Protein AF-A0A820I7G3-F1 (afdb_monomer)

Radius of gyration: 25.84 Å; Cα contacts (8 Å, |Δi|>4): 73; chains: 1; bounding box: 62×26×64 Å

Organism: NCBI:txid392033

Solvent-accessible surface area (backbone atoms only — not comparable to full-atom values): 4604 Å² total; per-residue (Å²): 143,58,66,67,62,54,50,58,51,52,53,53,50,52,52,31,51,51,53,19,53,56,8,47,72,57,76,33,28,36,54,43,78,91,72,50,37,70,45,48,36,94,54,31,35,71,78,61,21,71,40,69,57,75,84,69,75,52,62,68,57,54,53,51,52,54,52,51,52,54,52,51,54,52,52,53,57,65,72,76,108

Sequence (81 aa):
MVINDAIGYVENFTEAQRRCRECELMETGGCRTIVDECICYPNFTGDFCRTRVTTSTNWTVIVAVISAIAGLLLIISLSIC

Mean predicted aligned error: 13.63 Å

pLDDT: mean 77.9, std 8.39, range [55.53, 94.06]

Nearest PDB structures (foldseek):
  8hn0-assembly1_B  TM=8.367E-01  e=2.151E+00  Homo sapiens
  8hna-assembly1_B  TM=7.282E-01  e=1.750E+00  Homo sapiens
  8edk-assembly1_A  TM=5.475E-01  e=1.158E+00  Caenorhabditis elegans
  2p26-assembly1_A  TM=6.443E-01  e=4.281E+00  Homo sapiens

Foldseek 3Di:
DVVVVVVVVVVVLVVLVVQQVLLVVVVQWHADNVVSDTGGDPQFDDRSSPDGNPPCPPVVVVVVVVVVVVVVVVVVVVVVD

Structure (mmCIF, N/CA/C/O backbone):
data_AF-A0A820I7G3-F1
#
_entry.id   AF-A0A820I7G3-F1
#
loop_
_atom_site.group_PDB
_atom_site.id
_atom_site.type_symbol
_atom_site.label_atom_id
_atom_site.label_alt_id
_atom_site.label_comp_id
_atom_site.label_asym_id
_atom_site.label_entity_id
_atom_site.label_seq_id
_atom_site.pdbx_PDB_ins_code
_atom_site.Cartn_x
_atom_site.Cartn_y
_atom_site.Cartn_z
_atom_site.occupancy
_atom_site.B_iso_or_equiv
_atom_site.auth_seq_id
_atom_site.auth_comp_id
_atom_site.auth_asym_id
_atom_site.auth_atom_id
_atom_site.pdbx_PDB_model_num
ATOM 1 N N . MET A 1 1 ? -31.628 -15.164 21.343 1.00 58.28 1 MET A N 1
ATOM 2 C CA . MET A 1 1 ? -30.372 -15.312 20.580 1.00 58.28 1 MET A CA 1
ATOM 3 C C . MET A 1 1 ? -30.374 -14.279 19.456 1.00 58.28 1 MET A C 1
ATOM 5 O O . MET A 1 1 ? -30.705 -14.610 18.336 1.00 58.28 1 MET A O 1
ATOM 9 N N . VAL A 1 2 ? -30.161 -13.005 19.800 1.00 63.12 2 VAL 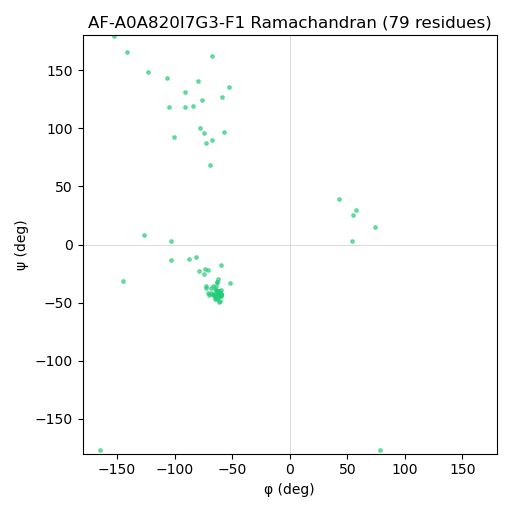A N 1
ATOM 10 C CA . VAL A 1 2 ? -30.153 -11.848 18.863 1.00 63.12 2 VAL A CA 1
ATOM 11 C C . VAL A 1 2 ? -29.102 -10.833 19.333 1.00 63.12 2 VAL A C 1
ATOM 13 O O . VAL A 1 2 ? -28.431 -10.191 18.540 1.00 63.12 2 VAL A O 1
ATOM 16 N N . ILE A 1 3 ? -28.893 -10.760 20.653 1.00 67.56 3 ILE A N 1
ATOM 17 C CA . ILE A 1 3 ? -27.868 -9.924 21.290 1.00 67.56 3 ILE A CA 1
ATOM 18 C C . ILE A 1 3 ? -26.445 -10.316 20.852 1.00 67.56 3 ILE A C 1
ATOM 20 O O . ILE A 1 3 ? -25.644 -9.429 20.585 1.00 67.56 3 ILE A O 1
ATOM 24 N N . ASN A 1 4 ? -26.137 -11.613 20.716 1.00 67.62 4 ASN A N 1
ATOM 25 C CA . ASN A 1 4 ? -24.792 -12.058 20.317 1.00 67.62 4 ASN A CA 1
ATOM 26 C C . ASN A 1 4 ? -24.416 -11.603 18.897 1.00 67.62 4 ASN A C 1
ATOM 28 O O . ASN A 1 4 ? -23.272 -11.220 18.673 1.00 67.62 4 ASN A O 1
ATOM 32 N N . ASP A 1 5 ? -25.378 -11.571 17.973 1.00 71.50 5 ASP A N 1
ATOM 33 C CA . ASP A 1 5 ? -25.130 -11.126 16.596 1.00 71.50 5 ASP A CA 1
ATOM 34 C C . ASP A 1 5 ? -24.923 -9.605 16.530 1.00 71.50 5 ASP A C 1
ATOM 36 O O . ASP A 1 5 ? -24.074 -9.1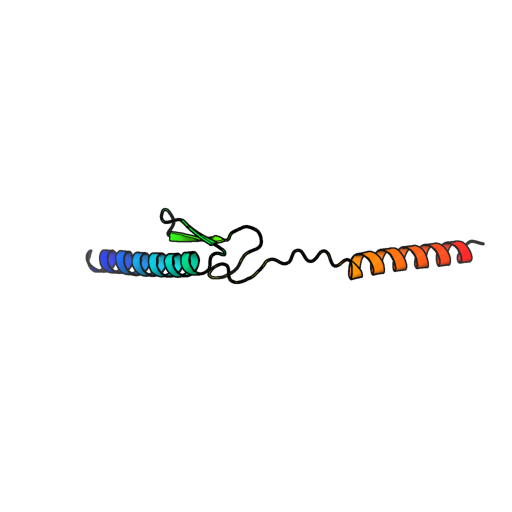17 15.786 1.00 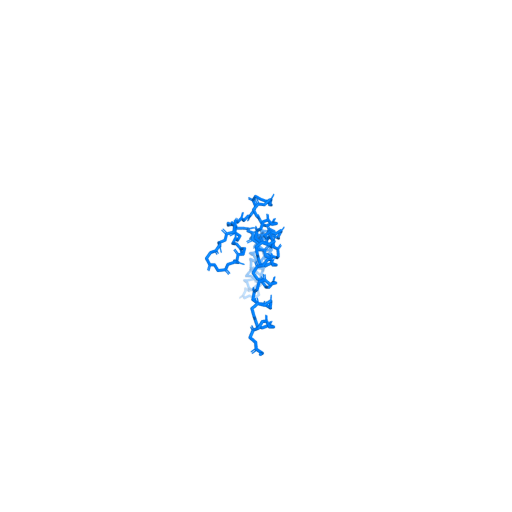71.50 5 ASP A O 1
ATOM 40 N N . ALA A 1 6 ? -25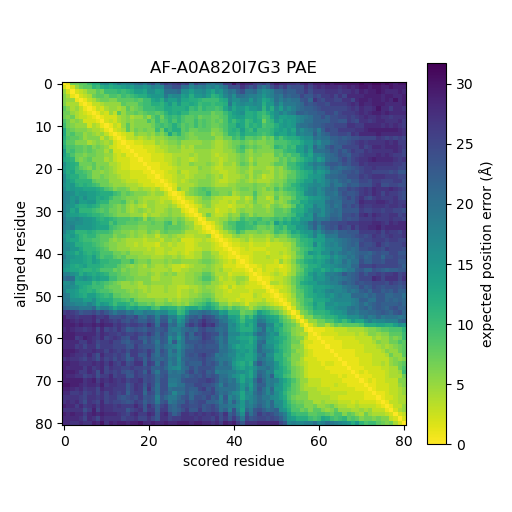.646 -8.844 17.359 1.00 68.56 6 ALA A N 1
ATOM 41 C CA . ALA A 1 6 ? -25.479 -7.396 17.453 1.00 68.56 6 ALA A CA 1
ATOM 42 C C . ALA A 1 6 ? -24.123 -6.996 18.064 1.00 68.56 6 ALA A C 1
ATOM 44 O O . ALA A 1 6 ? -23.512 -6.033 17.607 1.00 68.56 6 ALA A O 1
ATOM 45 N N . ILE A 1 7 ? -23.629 -7.743 19.059 1.00 76.12 7 ILE A N 1
ATOM 46 C CA . ILE A 1 7 ? -22.306 -7.503 19.660 1.00 76.12 7 ILE A CA 1
ATOM 47 C C . ILE A 1 7 ? -21.202 -7.747 18.624 1.00 76.12 7 ILE A C 1
ATOM 49 O O . ILE A 1 7 ? -20.357 -6.876 18.427 1.00 76.12 7 ILE A O 1
ATOM 53 N N . GLY A 1 8 ? -21.262 -8.864 17.889 1.00 69.69 8 GLY A N 1
ATOM 54 C CA . GLY A 1 8 ? -20.279 -9.165 16.842 1.00 69.69 8 GLY A CA 1
ATOM 55 C C . GLY A 1 8 ? -20.266 -8.141 15.698 1.00 69.69 8 GLY A C 1
ATOM 56 O O . GLY A 1 8 ? -19.219 -7.888 15.098 1.00 69.69 8 GLY A O 1
ATOM 57 N N . TYR A 1 9 ? -21.409 -7.510 15.411 1.00 68.31 9 TYR A N 1
ATOM 58 C CA . TYR A 1 9 ? -21.489 -6.424 14.433 1.00 68.31 9 TYR A CA 1
ATOM 59 C C . TYR A 1 9 ? -20.794 -5.146 14.928 1.00 68.31 9 TYR A C 1
ATOM 61 O O . TYR A 1 9 ? -20.047 -4.519 14.179 1.00 68.31 9 TYR A O 1
ATOM 69 N N . VAL A 1 10 ? -20.993 -4.773 16.198 1.00 74.44 10 VAL A N 1
ATOM 70 C CA . VAL A 1 10 ? -20.358 -3.588 16.802 1.00 74.44 10 VAL A CA 1
ATOM 71 C C . VAL A 1 10 ? -18.843 -3.765 16.911 1.00 74.44 10 VAL A C 1
ATOM 73 O O . VAL A 1 10 ? -18.103 -2.844 16.573 1.00 74.44 10 VAL A O 1
ATOM 76 N N . GLU A 1 11 ? -18.371 -4.941 17.325 1.00 73.69 11 GLU A N 1
ATOM 77 C CA . GLU A 1 11 ? -16.936 -5.223 17.451 1.00 73.69 11 GLU A CA 1
ATOM 78 C C . GLU A 1 11 ? -16.212 -5.093 16.101 1.00 73.69 11 GLU A C 1
ATOM 80 O O . GLU A 1 11 ? -15.242 -4.337 15.994 1.00 73.69 11 GLU A O 1
ATOM 85 N N . ASN A 1 12 ? -16.742 -5.714 15.042 1.00 68.44 12 ASN 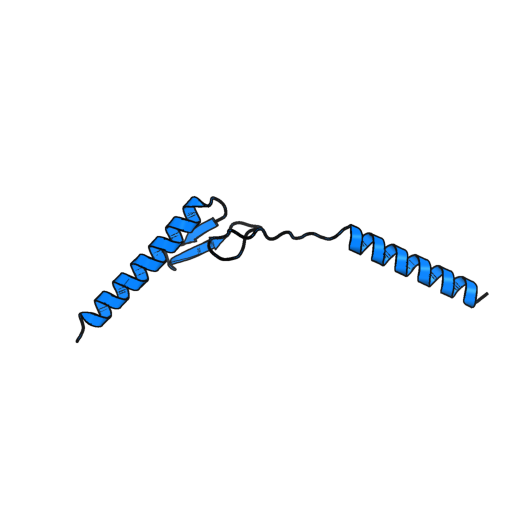A N 1
ATOM 86 C CA . ASN A 1 12 ? -16.180 -5.587 13.692 1.00 68.44 12 ASN A CA 1
ATOM 87 C C . ASN A 1 12 ? -16.163 -4.134 13.202 1.00 68.44 12 ASN A C 1
ATOM 89 O O . ASN A 1 12 ? -15.164 -3.679 12.645 1.00 68.44 12 ASN A O 1
ATOM 93 N N . PHE A 1 13 ? -17.242 -3.388 13.452 1.00 70.38 13 PHE A N 1
ATOM 94 C CA . PHE A 1 13 ? -17.331 -1.986 13.056 1.00 70.38 13 PHE A CA 1
ATOM 95 C C . PHE A 1 13 ? -16.279 -1.125 13.774 1.00 70.38 13 PHE A C 1
ATOM 97 O O . PHE A 1 13 ? -15.618 -0.289 13.158 1.00 70.38 13 PHE A O 1
ATOM 104 N N . THR A 1 14 ? -16.052 -1.361 15.072 1.00 76.69 14 THR A N 1
ATOM 105 C CA . THR A 1 14 ? -15.029 -0.627 15.835 1.00 76.69 14 THR A CA 1
ATOM 106 C C . THR A 1 14 ? -13.605 -0.927 15.375 1.00 76.69 14 THR A C 1
ATOM 108 O O . THR A 1 14 ? -12.765 -0.025 15.353 1.00 76.69 14 THR A O 1
ATOM 111 N N . GLU A 1 15 ? -13.316 -2.163 14.972 1.00 77.56 15 GLU A N 1
ATOM 112 C CA . GLU A 1 15 ? -11.986 -2.535 14.499 1.00 77.56 15 GLU A CA 1
ATOM 113 C C . GLU A 1 15 ? -11.690 -1.965 13.108 1.00 77.56 15 GLU A C 1
ATOM 115 O O . GLU A 1 15 ? -10.583 -1.480 12.854 1.00 77.56 15 GLU A O 1
ATOM 120 N N . ALA A 1 16 ? -12.699 -1.932 12.241 1.00 71.25 16 ALA A N 1
ATOM 121 C CA . ALA A 1 16 ? -12.595 -1.324 10.925 1.00 71.25 16 ALA A CA 1
ATOM 122 C C . ALA A 1 16 ? -12.410 0.208 11.026 1.00 71.25 16 ALA A C 1
ATOM 124 O O . ALA A 1 16 ? -11.477 0.763 10.440 1.00 71.25 16 ALA A O 1
ATOM 125 N N . GLN A 1 17 ? -13.166 0.879 11.908 1.00 75.94 17 GLN A N 1
ATOM 126 C CA . GLN A 1 17 ? -12.964 2.298 12.242 1.00 75.94 17 GLN A CA 1
ATOM 127 C C . GLN A 1 17 ? -11.570 2.586 12.823 1.00 75.94 17 GLN A C 1
ATOM 129 O O . GLN A 1 17 ? -10.955 3.606 12.498 1.00 75.94 17 GLN A O 1
ATOM 134 N N . ARG A 1 18 ? -11.046 1.695 13.677 1.00 78.75 18 ARG A N 1
ATOM 135 C CA . ARG A 1 18 ? -9.694 1.824 14.241 1.00 78.75 18 ARG A CA 1
ATOM 136 C C . ARG A 1 18 ? -8.634 1.766 13.146 1.00 78.75 18 ARG A C 1
ATOM 138 O O . ARG A 1 18 ? -7.762 2.632 13.110 1.00 78.75 18 ARG A O 1
ATOM 145 N N . ARG A 1 19 ? -8.740 0.796 12.230 1.00 76.44 19 ARG A N 1
ATOM 146 C CA . ARG A 1 19 ? -7.805 0.675 11.102 1.00 76.44 19 ARG A CA 1
ATOM 147 C C . ARG A 1 19 ? -7.852 1.892 10.183 1.00 76.44 19 ARG A C 1
ATOM 149 O O . ARG A 1 19 ? -6.815 2.389 9.759 1.00 76.44 19 ARG A O 1
ATOM 156 N N . CYS A 1 20 ? -9.049 2.404 9.932 1.00 76.69 20 CYS A N 1
ATOM 157 C CA . CYS A 1 20 ? -9.258 3.614 9.151 1.00 76.69 20 CYS A CA 1
ATOM 158 C C . CYS A 1 20 ? -8.566 4.847 9.755 1.00 76.69 20 CYS A C 1
ATOM 160 O O . CYS A 1 20 ? -7.908 5.600 9.038 1.00 76.69 20 CYS A O 1
ATOM 162 N N . ARG A 1 21 ? -8.649 5.023 11.079 1.00 79.06 21 ARG A N 1
ATOM 163 C CA . ARG A 1 21 ? -7.982 6.128 11.784 1.00 79.06 21 ARG A CA 1
ATOM 164 C C . ARG A 1 21 ? -6.456 6.032 11.698 1.00 79.06 21 ARG A C 1
ATOM 166 O O . ARG A 1 21 ? -5.785 7.046 11.546 1.00 79.06 21 ARG A O 1
ATOM 173 N N . GLU A 1 22 ? -5.905 4.821 11.770 1.00 80.06 22 GLU A N 1
ATOM 174 C CA . GLU A 1 22 ? -4.464 4.592 11.5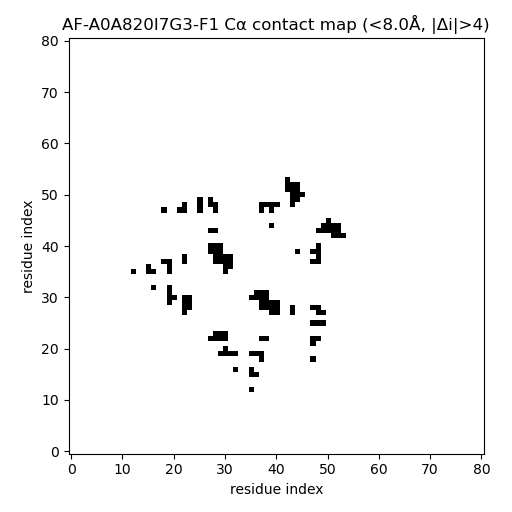92 1.00 80.06 22 GLU A CA 1
ATOM 175 C C . GLU A 1 22 ? -3.990 4.968 10.175 1.00 80.06 22 GLU A C 1
ATOM 177 O O . GLU A 1 22 ? -2.883 5.481 10.024 1.00 80.06 22 GLU A O 1
ATOM 182 N N . CYS A 1 23 ? -4.835 4.797 9.154 1.00 78.12 23 CYS A N 1
ATOM 183 C CA . CYS A 1 23 ? -4.535 5.228 7.787 1.00 78.12 23 CYS A CA 1
ATOM 184 C C . CYS A 1 23 ? -4.549 6.745 7.598 1.00 78.12 23 CYS A C 1
ATOM 186 O O . CYS A 1 23 ? -3.669 7.277 6.926 1.00 78.12 23 CYS A O 1
ATOM 188 N N . GLU A 1 24 ? -5.515 7.448 8.194 1.00 79.69 24 GLU A N 1
ATOM 189 C CA . GLU A 1 24 ? -5.584 8.916 8.116 1.00 79.69 24 GLU A CA 1
ATOM 190 C C . GLU A 1 24 ? -4.366 9.587 8.767 1.00 79.69 24 GLU A C 1
ATOM 192 O O . GLU A 1 24 ? -3.907 10.626 8.300 1.00 79.69 24 GLU A O 1
ATOM 197 N N . LEU A 1 25 ? -3.801 8.968 9.809 1.00 80.31 25 LEU A N 1
ATOM 198 C CA . LEU A 1 25 ? -2.604 9.465 10.493 1.00 80.31 25 LEU A CA 1
ATOM 199 C C . LEU A 1 25 ? -1.318 9.333 9.669 1.00 80.31 25 LEU A C 1
ATOM 201 O O . LEU A 1 25 ? -0.344 10.022 9.962 1.00 80.31 25 LEU A O 1
ATOM 205 N N . MET A 1 26 ? -1.279 8.437 8.680 1.00 76.62 26 MET A N 1
ATOM 206 C CA . MET A 1 26 ? -0.068 8.179 7.896 1.00 76.62 26 MET A CA 1
ATOM 207 C C . MET A 1 26 ? 0.157 9.208 6.781 1.00 76.62 26 MET A C 1
ATOM 209 O O . MET A 1 26 ? 1.223 9.189 6.178 1.00 76.62 26 MET A O 1
ATOM 213 N N . GLU A 1 27 ? -0.818 10.073 6.469 1.00 77.12 27 GLU A N 1
ATOM 214 C CA . GLU A 1 27 ? -0.800 11.027 5.336 1.00 77.12 27 GLU A CA 1
ATOM 215 C C . GLU A 1 27 ? -0.530 10.391 3.947 1.00 77.12 27 GLU A C 1
ATOM 217 O O . GLU A 1 27 ? -0.467 11.085 2.933 1.00 77.12 27 GLU A O 1
ATOM 222 N N . THR A 1 28 ? -0.404 9.063 3.866 1.00 78.56 28 THR A N 1
ATOM 223 C CA . THR A 1 28 ? -0.170 8.268 2.647 1.00 78.56 28 THR A CA 1
ATOM 224 C C . THR A 1 28 ? -1.429 7.554 2.153 1.00 78.56 28 THR A C 1
ATOM 226 O O . THR A 1 28 ? -1.394 6.820 1.162 1.00 78.56 28 THR A O 1
ATOM 229 N N . GLY A 1 29 ? -2.555 7.785 2.822 1.00 80.69 29 GLY A N 1
ATOM 230 C CA . GLY A 1 29 ? -3.872 7.283 2.468 1.00 80.69 29 GLY A CA 1
ATOM 231 C C . GLY A 1 29 ? -4.972 8.025 3.221 1.00 80.69 29 GLY A C 1
ATOM 232 O O . GLY A 1 29 ? -4.715 8.969 3.966 1.00 80.69 29 GLY A O 1
ATOM 233 N N . GLY A 1 30 ? -6.209 7.595 3.012 1.00 82.88 30 GLY A N 1
ATOM 234 C CA . GLY A 1 30 ? -7.390 8.093 3.706 1.00 82.88 30 GLY A CA 1
ATOM 235 C C . GLY A 1 30 ? -8.365 6.965 4.023 1.00 82.88 30 GLY A C 1
ATOM 236 O O . GLY A 1 30 ? -8.260 5.861 3.485 1.00 82.88 30 GLY A O 1
ATOM 237 N N . CYS A 1 31 ? -9.325 7.238 4.902 1.00 83.75 31 CYS A N 1
ATOM 238 C CA . CYS A 1 31 ? -10.394 6.296 5.204 1.00 83.75 31 CYS A CA 1
ATOM 239 C C . CYS A 1 31 ? -11.596 6.526 4.287 1.00 83.75 31 CYS A C 1
ATOM 241 O O . CYS A 1 31 ? -12.109 7.643 4.179 1.00 83.75 31 CYS A O 1
ATOM 243 N N . ARG A 1 32 ? -12.117 5.453 3.688 1.00 76.88 32 ARG A N 1
ATOM 244 C CA . ARG A 1 32 ? -13.448 5.471 3.082 1.00 76.88 32 ARG A CA 1
ATOM 245 C C . ARG A 1 32 ? -14.441 4.821 4.036 1.00 76.88 32 ARG A C 1
ATOM 247 O O . ARG A 1 32 ? -14.682 3.619 3.996 1.00 76.88 32 ARG A O 1
ATOM 254 N N . THR A 1 33 ? -15.065 5.662 4.851 1.00 66.62 33 THR A N 1
ATOM 255 C CA . THR A 1 33 ? -16.010 5.295 5.923 1.00 66.62 33 THR A CA 1
ATOM 256 C C . THR A 1 33 ? -17.254 4.528 5.466 1.00 66.62 33 THR A C 1
ATOM 258 O O . THR A 1 33 ? -17.922 3.916 6.285 1.00 66.62 33 THR A O 1
ATOM 261 N N . ILE A 1 34 ? -17.589 4.543 4.172 1.00 65.62 34 ILE A N 1
ATOM 262 C CA . ILE A 1 34 ? -18.749 3.812 3.621 1.00 65.62 34 ILE A CA 1
ATOM 263 C C . ILE A 1 34 ? -18.486 2.297 3.538 1.00 65.62 34 ILE A C 1
ATOM 265 O O . ILE A 1 34 ? -19.426 1.509 3.539 1.00 65.62 34 ILE A O 1
ATOM 269 N N . VAL A 1 35 ? -17.219 1.897 3.438 1.00 66.62 35 VAL A N 1
ATOM 270 C CA . VAL A 1 35 ? -16.785 0.498 3.267 1.00 66.62 35 VAL A CA 1
ATOM 271 C C . VAL A 1 35 ? -15.756 0.081 4.321 1.00 66.62 35 VAL A C 1
ATOM 273 O O . VAL A 1 35 ? -15.169 -0.989 4.210 1.00 66.62 35 VAL A O 1
ATOM 276 N N . ASP A 1 36 ? -15.528 0.946 5.316 1.00 73.00 36 ASP A N 1
ATOM 277 C CA . ASP A 1 36 ? -14.488 0.832 6.341 1.00 73.00 36 ASP A CA 1
ATOM 278 C C . ASP A 1 36 ? -13.123 0.378 5.785 1.00 73.00 36 ASP A C 1
ATOM 280 O O . ASP A 1 36 ? -12.398 -0.415 6.390 1.00 73.00 36 ASP A O 1
ATOM 284 N N . GLU A 1 37 ? -12.776 0.885 4.597 1.00 76.38 37 GLU A N 1
ATOM 285 C CA . GLU A 1 37 ? -11.560 0.511 3.879 1.00 76.38 37 GLU A CA 1
ATOM 286 C C . GLU A 1 37 ? -10.523 1.637 3.926 1.00 76.38 37 GLU A C 1
ATOM 288 O O . GLU A 1 37 ? -10.834 2.831 3.834 1.00 76.38 37 GLU A O 1
ATOM 293 N N . CYS A 1 38 ? -9.261 1.234 4.038 1.00 82.06 38 CYS A N 1
ATOM 294 C CA . CYS A 1 38 ? -8.123 2.124 3.905 1.00 82.06 38 CYS A CA 1
ATOM 295 C C . CYS A 1 38 ? -7.776 2.294 2.423 1.00 82.06 38 CYS A C 1
ATOM 297 O O . CYS A 1 38 ? -7.440 1.318 1.752 1.00 82.06 38 CYS A O 1
ATOM 299 N N . ILE A 1 39 ? -7.841 3.523 1.913 1.00 85.06 39 ILE A N 1
ATOM 300 C CA . ILE A 1 39 ? -7.498 3.839 0.525 1.00 85.06 39 ILE A CA 1
ATOM 301 C C . ILE A 1 39 ? -6.149 4.535 0.481 1.00 85.06 39 ILE A C 1
ATOM 303 O O . ILE A 1 39 ? -5.986 5.636 1.002 1.00 85.06 39 ILE A O 1
ATOM 307 N N . CYS A 1 40 ? -5.191 3.916 -0.198 1.00 86.06 40 CYS A N 1
ATOM 308 C CA . CYS A 1 40 ? -3.863 4.482 -0.368 1.00 86.06 40 CYS A CA 1
ATOM 309 C C . CYS A 1 40 ? -3.819 5.538 -1.464 1.00 86.06 40 CYS A C 1
ATOM 311 O O . CYS A 1 40 ? -4.416 5.388 -2.532 1.00 86.06 40 CYS A O 1
ATOM 313 N N . TYR A 1 41 ? -3.065 6.602 -1.204 1.00 85.44 41 TYR A N 1
ATOM 314 C CA . TYR A 1 41 ? -2.745 7.600 -2.210 1.00 85.44 41 TYR A CA 1
ATOM 315 C C . TYR A 1 41 ? -1.824 7.019 -3.292 1.00 85.44 41 TYR A C 1
ATOM 317 O O . TYR A 1 41 ? -1.188 5.977 -3.094 1.00 85.44 41 TYR A O 1
ATOM 325 N N . PRO A 1 42 ? -1.730 7.677 -4.463 1.00 80.50 42 PRO A N 1
ATOM 326 C CA . PRO A 1 42 ? -0.900 7.198 -5.558 1.00 80.50 42 PRO A CA 1
ATOM 327 C C . PRO A 1 42 ? 0.539 6.928 -5.104 1.00 80.50 42 PRO A C 1
ATOM 329 O O . PRO A 1 42 ? 1.158 7.760 -4.439 1.00 80.50 42 PRO A O 1
ATOM 332 N N . ASN A 1 43 ? 1.088 5.787 -5.528 1.00 79.88 43 ASN A N 1
ATOM 333 C CA . ASN A 1 43 ? 2.415 5.275 -5.156 1.00 79.88 43 ASN A CA 1
ATOM 334 C C . ASN A 1 43 ? 2.539 4.711 -3.731 1.00 79.88 43 ASN A C 1
ATOM 336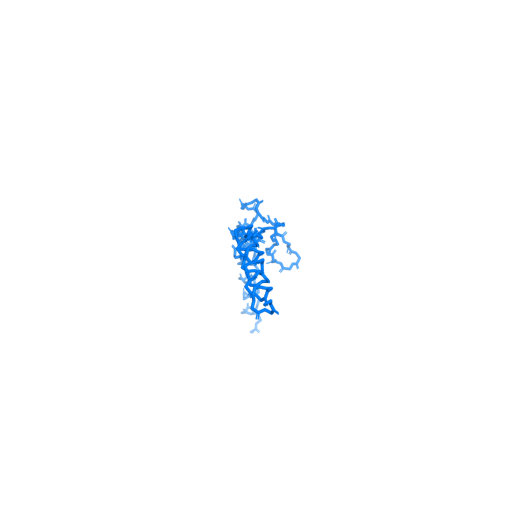 O O . ASN A 1 43 ? 3.662 4.496 -3.274 1.00 79.88 43 ASN A O 1
ATOM 340 N N . PHE A 1 44 ? 1.431 4.428 -3.047 1.00 83.75 44 PHE A N 1
ATOM 341 C CA . PHE A 1 44 ? 1.419 3.700 -1.779 1.00 83.75 44 PHE A CA 1
ATOM 342 C C . PHE A 1 44 ? 0.537 2.450 -1.869 1.00 83.75 44 PHE A C 1
ATOM 344 O O . PHE A 1 44 ? -0.424 2.398 -2.631 1.00 83.75 44 PHE A O 1
ATOM 351 N N . THR A 1 45 ? 0.909 1.413 -1.128 1.00 83.75 45 THR A N 1
ATOM 352 C CA . THR A 1 45 ? 0.227 0.118 -1.052 1.00 83.75 45 THR A CA 1
ATOM 353 C C . THR A 1 45 ? 0.491 -0.536 0.310 1.00 83.75 45 THR A C 1
ATOM 355 O O . THR A 1 45 ? 1.220 0.013 1.144 1.00 83.75 45 THR A O 1
ATOM 358 N N . GLY A 1 46 ? -0.079 -1.720 0.526 1.00 76.44 46 GLY A N 1
ATOM 359 C CA . GLY A 1 46 ? 0.091 -2.516 1.738 1.00 76.44 46 GLY A CA 1
ATOM 360 C C . GLY A 1 46 ? -0.749 -2.031 2.918 1.00 76.44 46 GLY A C 1
ATOM 361 O O . GLY A 1 46 ? -1.534 -1.086 2.806 1.00 76.44 46 GLY A O 1
ATOM 362 N N . ASP A 1 47 ? -0.570 -2.694 4.061 1.00 80.31 47 ASP A N 1
ATOM 363 C CA . ASP A 1 47 ? -1.293 -2.362 5.287 1.00 80.31 47 ASP A CA 1
ATOM 364 C C . ASP A 1 47 ? -1.022 -0.912 5.693 1.00 80.31 47 ASP A C 1
ATOM 366 O O . ASP A 1 47 ? 0.129 -0.468 5.801 1.00 80.31 47 ASP A O 1
ATOM 370 N N . PHE A 1 48 ? -2.106 -0.168 5.904 1.00 80.94 48 PHE A N 1
ATOM 371 C CA . PHE A 1 48 ? -2.074 1.247 6.272 1.00 80.94 48 PHE A CA 1
ATOM 372 C C . PHE A 1 48 ? -1.274 2.135 5.313 1.00 80.94 48 PHE A C 1
ATOM 374 O O . PHE A 1 48 ? -0.749 3.167 5.723 1.00 80.94 48 PHE A O 1
ATOM 381 N N . CYS A 1 49 ? -1.136 1.729 4.045 1.00 82.69 49 CYS A N 1
ATOM 382 C CA . CYS A 1 49 ? -0.448 2.512 3.017 1.00 82.69 49 CYS A CA 1
ATOM 383 C C . CYS A 1 49 ? 1.009 2.843 3.369 1.00 82.69 49 CYS A C 1
ATOM 385 O O . CYS A 1 49 ? 1.550 3.874 2.961 1.00 82.69 49 CYS A O 1
ATOM 387 N N . ARG A 1 50 ? 1.659 1.965 4.142 1.00 83.25 50 ARG A N 1
ATO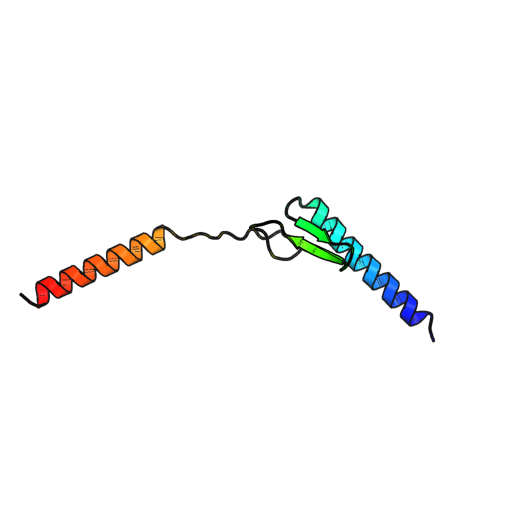M 388 C CA . ARG A 1 50 ? 3.040 2.159 4.600 1.00 83.25 50 ARG A CA 1
ATOM 389 C C . ARG A 1 50 ? 4.068 1.822 3.521 1.00 83.25 50 ARG A C 1
ATOM 391 O O . ARG A 1 50 ? 5.206 2.289 3.573 1.00 83.25 50 ARG A O 1
ATOM 398 N N . THR A 1 51 ? 3.699 1.002 2.542 1.00 84.12 51 THR A N 1
ATOM 399 C CA . THR A 1 51 ? 4.623 0.548 1.506 1.00 84.12 51 THR A CA 1
ATOM 400 C C . THR A 1 51 ? 4.577 1.491 0.319 1.00 84.12 51 THR A C 1
ATOM 402 O O . THR A 1 51 ? 3.559 1.615 -0.353 1.00 84.12 51 THR A O 1
ATOM 405 N N . ARG A 1 52 ? 5.702 2.136 0.009 1.00 82.44 52 ARG A N 1
ATOM 406 C CA . ARG A 1 52 ? 5.818 2.946 -1.203 1.00 82.44 52 ARG A CA 1
ATOM 407 C C . ARG A 1 52 ? 5.993 2.034 -2.415 1.00 82.44 52 ARG A C 1
ATOM 409 O O . ARG A 1 52 ? 6.925 1.235 -2.464 1.00 82.44 52 ARG A O 1
ATOM 416 N N . VAL A 1 53 ? 5.127 2.178 -3.410 1.00 81.19 53 VAL A N 1
ATOM 417 C CA . VAL A 1 53 ? 5.290 1.552 -4.721 1.00 81.19 53 VAL A CA 1
ATOM 418 C C . VAL A 1 53 ? 6.378 2.324 -5.452 1.00 81.19 53 VAL A C 1
ATOM 420 O O . VAL A 1 53 ? 6.142 3.371 -6.052 1.00 81.19 53 VAL A O 1
ATOM 423 N N . THR A 1 54 ? 7.607 1.830 -5.383 1.00 70.31 54 THR A N 1
ATOM 424 C CA . THR A 1 54 ? 8.653 2.295 -6.285 1.00 70.31 54 THR A CA 1
ATOM 425 C C . THR A 1 54 ? 8.430 1.614 -7.627 1.00 70.31 54 THR A C 1
ATOM 427 O O . THR A 1 54 ? 8.837 0.470 -7.819 1.00 70.31 54 THR A O 1
ATOM 430 N N . THR A 1 55 ? 7.827 2.311 -8.590 1.00 64.38 55 THR A N 1
ATOM 431 C CA . THR A 1 55 ? 8.040 1.993 -10.007 1.00 64.38 55 THR A CA 1
ATOM 432 C C . THR A 1 55 ? 9.480 2.371 -10.348 1.00 64.38 55 THR A C 1
ATOM 434 O O . THR A 1 55 ? 9.741 3.365 -11.025 1.00 64.38 55 THR A O 1
ATOM 437 N N . SER A 1 56 ? 10.453 1.639 -9.804 1.00 59.28 56 SER A N 1
ATOM 438 C CA . SER A 1 56 ? 11.831 1.757 -10.244 1.00 59.28 56 SER A CA 1
ATOM 439 C C . SER A 1 56 ? 11.894 1.099 -11.615 1.00 59.28 56 SER A C 1
ATOM 441 O O . SER A 1 56 ? 12.166 -0.095 -11.746 1.00 59.28 56 SER A O 1
ATOM 443 N N . THR A 1 57 ? 11.610 1.871 -12.657 1.00 61.06 57 THR A N 1
ATOM 444 C CA . THR A 1 57 ? 12.142 1.576 -13.981 1.00 61.06 57 THR A CA 1
ATOM 445 C C . THR A 1 57 ? 13.656 1.540 -13.802 1.00 61.06 57 THR A C 1
ATOM 447 O O . THR A 1 57 ? 14.296 2.585 -13.688 1.00 61.06 57 THR A O 1
ATOM 450 N N . ASN A 1 58 ? 14.218 0.339 -13.629 1.00 71.56 58 ASN A N 1
ATOM 451 C CA . ASN A 1 58 ? 15.642 0.158 -13.390 1.00 71.56 58 ASN A CA 1
ATOM 452 C C . ASN A 1 58 ? 16.379 0.562 -14.668 1.00 71.56 58 ASN A C 1
ATOM 454 O O . ASN A 1 58 ? 16.598 -0.255 -15.559 1.00 71.56 58 ASN A O 1
ATOM 458 N N . TRP A 1 59 ? 16.749 1.838 -14.766 1.00 72.00 59 TRP A N 1
ATOM 459 C CA . TRP A 1 59 ? 17.541 2.384 -15.869 1.00 72.00 59 TRP A CA 1
ATOM 460 C C . TRP A 1 59 ? 18.821 1.576 -16.099 1.00 72.00 59 TRP A C 1
ATOM 462 O O . TRP A 1 59 ? 19.232 1.373 -17.235 1.00 72.00 59 TRP A O 1
ATOM 472 N N . THR A 1 60 ? 19.392 1.025 -15.028 1.00 72.12 60 THR A N 1
ATOM 473 C CA . THR A 1 60 ? 20.518 0.087 -15.066 1.00 72.12 60 THR A CA 1
ATOM 474 C C . THR A 1 60 ? 20.206 -1.189 -15.853 1.00 72.12 60 THR A C 1
ATOM 476 O O . THR A 1 60 ? 21.013 -1.607 -16.677 1.00 72.12 60 THR A O 1
ATOM 479 N N . VAL A 1 61 ? 19.024 -1.781 -15.656 1.00 79.38 61 VAL A N 1
ATOM 480 C CA . VAL A 1 61 ? 18.575 -2.980 -16.382 1.00 79.38 61 VAL A CA 1
ATOM 481 C C . VAL A 1 61 ? 18.329 -2.651 -17.853 1.00 79.38 61 VAL A C 1
ATOM 483 O O . VAL A 1 61 ? 18.755 -3.403 -18.723 1.00 79.38 61 VAL A O 1
ATOM 486 N N . ILE A 1 62 ? 17.716 -1.502 -18.147 1.00 82.38 62 ILE A N 1
ATOM 487 C CA . ILE A 1 62 ? 17.472 -1.058 -19.528 1.00 82.38 62 ILE A CA 1
ATOM 488 C C . ILE A 1 62 ? 18.795 -0.872 -20.283 1.00 82.38 62 ILE A C 1
ATOM 490 O O . ILE A 1 62 ? 18.963 -1.414 -21.376 1.00 82.38 62 ILE A O 1
ATOM 494 N N . VAL A 1 63 ? 19.757 -0.158 -19.692 1.00 85.50 63 VAL A N 1
ATOM 495 C CA . VAL A 1 63 ? 21.078 0.070 -20.300 1.00 85.50 63 VAL A CA 1
ATOM 496 C C . VAL A 1 63 ? 21.839 -1.247 -20.492 1.00 85.50 63 VAL A C 1
ATOM 498 O O . VAL A 1 63 ? 22.458 -1.445 -21.541 1.00 85.50 63 VAL A O 1
ATOM 501 N N . ALA A 1 64 ? 21.758 -2.174 -19.532 1.00 82.56 64 ALA A N 1
ATOM 502 C CA . ALA A 1 64 ? 22.389 -3.489 -19.638 1.00 82.56 64 ALA A CA 1
ATOM 503 C C . ALA A 1 64 ? 21.807 -4.326 -20.790 1.00 82.56 64 ALA A C 1
ATOM 505 O O . ALA A 1 64 ? 22.562 -4.907 -21.569 1.00 82.56 64 ALA A O 1
ATOM 506 N N . VAL A 1 65 ? 20.478 -4.343 -20.945 1.00 89.88 65 VAL A N 1
ATOM 507 C CA . VAL A 1 65 ? 19.798 -5.075 -22.026 1.00 89.88 65 VAL A CA 1
ATOM 508 C C . VAL A 1 65 ? 20.162 -4.503 -23.397 1.00 89.88 65 VAL A C 1
ATOM 510 O O . VAL A 1 65 ? 20.525 -5.261 -24.294 1.00 89.88 65 VAL A O 1
ATOM 513 N N . ILE A 1 66 ? 20.136 -3.175 -23.562 1.00 91.56 66 ILE A N 1
ATOM 514 C CA . ILE A 1 66 ? 20.510 -2.523 -24.831 1.00 91.56 66 ILE A CA 1
ATOM 515 C C . ILE A 1 66 ? 21.963 -2.850 -25.201 1.00 91.56 66 ILE A C 1
ATOM 517 O O . ILE A 1 66 ? 22.244 -3.209 -26.346 1.00 91.56 66 ILE A O 1
ATOM 521 N N . SER A 1 67 ? 22.877 -2.784 -24.230 1.00 88.94 67 SER A N 1
ATOM 522 C CA . SER A 1 67 ? 24.298 -3.082 -24.448 1.00 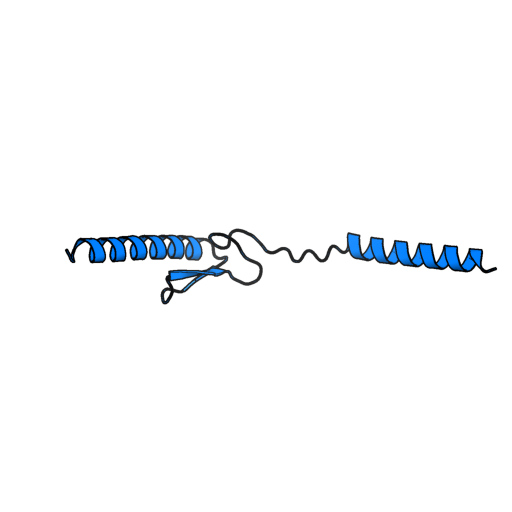88.94 67 SER A CA 1
ATOM 523 C C . SER A 1 67 ? 24.527 -4.547 -24.840 1.00 88.94 67 SER A C 1
ATOM 525 O O . SER A 1 67 ? 25.329 -4.828 -25.729 1.00 88.94 67 SER A O 1
ATOM 527 N N . ALA A 1 68 ? 23.790 -5.484 -24.232 1.00 90.19 68 ALA A N 1
ATOM 528 C CA . ALA A 1 68 ? 23.863 -6.904 -24.571 1.00 90.19 68 ALA A CA 1
ATOM 529 C C . ALA A 1 68 ? 23.369 -7.190 -26.000 1.00 90.19 68 ALA A C 1
ATOM 531 O O . ALA A 1 68 ? 24.012 -7.937 -26.736 1.00 90.19 68 ALA A O 1
ATOM 532 N N . ILE A 1 69 ? 22.265 -6.560 -26.419 1.00 94.06 69 ILE A N 1
ATOM 533 C CA . ILE A 1 69 ? 21.728 -6.699 -27.781 1.00 94.06 69 ILE A CA 1
ATOM 534 C C . ILE A 1 69 ? 22.707 -6.117 -28.808 1.00 94.06 69 ILE A C 1
ATOM 536 O O . ILE A 1 69 ? 22.995 -6.765 -29.813 1.00 94.06 69 ILE A O 1
ATOM 540 N N . ALA A 1 70 ? 23.262 -4.930 -28.543 1.00 90.25 70 ALA A N 1
ATOM 541 C CA . ALA A 1 70 ? 24.256 -4.310 -29.416 1.00 90.25 70 ALA A CA 1
ATOM 542 C C . ALA A 1 70 ? 25.511 -5.190 -29.573 1.00 90.25 70 ALA A C 1
ATOM 544 O O . ALA A 1 70 ? 25.994 -5.381 -30.688 1.00 90.25 70 ALA A O 1
ATOM 545 N N . GLY A 1 71 ? 25.999 -5.782 -28.476 1.00 90.06 71 GLY A N 1
ATOM 546 C CA . GLY A 1 71 ? 27.123 -6.721 -28.506 1.00 90.06 71 GLY A CA 1
ATOM 547 C C . GLY A 1 71 ? 26.827 -7.982 -29.323 1.00 90.06 71 GLY A C 1
ATOM 548 O O . GLY A 1 71 ? 27.641 -8.380 -30.154 1.00 90.06 71 GLY A O 1
ATOM 549 N N . LEU A 1 72 ? 25.644 -8.579 -29.150 1.00 91.62 72 LEU A N 1
ATOM 550 C CA . LEU A 1 72 ? 25.230 -9.765 -29.905 1.00 91.62 72 LEU A CA 1
ATOM 551 C C . LEU A 1 72 ? 25.153 -9.482 -31.414 1.00 91.62 72 LEU A C 1
ATOM 553 O O . LEU A 1 72 ? 25.643 -10.274 -32.217 1.00 91.62 72 LEU A O 1
ATOM 557 N N . LEU A 1 73 ? 24.579 -8.339 -31.801 1.00 90.25 73 LEU A N 1
ATOM 558 C CA . LEU A 1 73 ? 24.471 -7.930 -33.203 1.00 90.25 73 LEU A CA 1
ATOM 559 C C . LEU A 1 73 ? 25.847 -7.754 -33.855 1.00 90.25 73 LEU A C 1
ATOM 561 O O . LEU A 1 73 ? 26.045 -8.199 -34.985 1.00 90.25 73 LEU A O 1
ATOM 565 N N . LEU A 1 74 ? 26.816 -7.170 -33.143 1.00 86.75 74 LEU A N 1
ATOM 566 C CA . LEU A 1 74 ? 28.190 -7.046 -33.635 1.00 86.75 74 LEU A CA 1
ATOM 567 C C . LEU A 1 74 ? 28.842 -8.416 -33.853 1.00 86.75 74 LEU A C 1
ATOM 569 O O . LEU A 1 74 ? 29.440 -8.643 -34.901 1.00 86.75 74 LEU A O 1
ATOM 573 N N . ILE A 1 75 ? 28.683 -9.349 -32.912 1.00 89.62 75 ILE A N 1
ATOM 574 C CA . ILE A 1 75 ? 29.254 -10.700 -33.027 1.00 89.62 75 ILE A CA 1
ATOM 575 C C . ILE A 1 75 ? 28.673 -11.439 -34.238 1.00 89.62 75 ILE A C 1
ATOM 577 O O . ILE A 1 75 ? 29.423 -12.020 -35.021 1.00 89.62 75 ILE A O 1
ATOM 581 N N . ILE A 1 76 ? 27.352 -11.379 -34.430 1.00 87.88 76 ILE A N 1
ATOM 582 C CA . ILE A 1 76 ? 26.680 -11.976 -35.594 1.00 87.88 76 ILE A CA 1
ATOM 583 C C . ILE A 1 76 ? 27.215 -11.360 -36.895 1.00 87.88 76 ILE A C 1
ATOM 585 O O . ILE A 1 76 ? 27.520 -12.087 -37.834 1.00 87.88 76 ILE A O 1
ATOM 589 N N . SER A 1 77 ? 27.404 -10.039 -36.929 1.00 83.19 77 SER A N 1
ATOM 590 C CA . SER A 1 77 ? 27.924 -9.325 -38.105 1.00 83.19 77 SER A CA 1
ATOM 591 C C . SER A 1 77 ? 29.340 -9.770 -38.485 1.00 83.19 77 SER A C 1
ATOM 593 O O . SER A 1 77 ? 29.631 -9.943 -39.662 1.00 83.19 77 SER A O 1
ATOM 595 N N . LEU A 1 78 ? 30.214 -9.994 -37.498 1.00 80.69 78 LEU A N 1
ATOM 596 C CA . LEU A 1 78 ? 31.572 -10.502 -37.726 1.00 80.69 78 LEU A CA 1
ATOM 597 C C . LEU A 1 78 ? 31.619 -11.991 -38.089 1.00 80.69 78 LEU A C 1
ATOM 599 O O . LEU A 1 78 ? 32.616 -12.437 -38.640 1.00 80.69 78 LEU A O 1
ATOM 603 N N . SER A 1 79 ? 30.576 -12.755 -37.765 1.00 78.56 79 SER A N 1
ATOM 604 C CA . SER A 1 79 ? 30.518 -14.200 -38.027 1.00 78.56 79 SER A CA 1
ATOM 605 C C . SER A 1 79 ? 29.975 -14.541 -39.421 1.00 78.56 79 SER A C 1
ATOM 607 O O . SER A 1 79 ? 30.037 -15.697 -39.829 1.00 78.56 79 SER A O 1
ATOM 609 N N . ILE A 1 80 ? 29.385 -13.561 -40.118 1.00 79.75 80 ILE A N 1
ATOM 610 C CA . ILE A 1 80 ? 28.791 -13.710 -41.460 1.00 79.75 80 ILE A CA 1
ATOM 611 C C . ILE A 1 80 ? 29.712 -13.125 -42.558 1.00 79.75 80 ILE A C 1
ATOM 613 O O . ILE A 1 80 ? 29.499 -13.407 -43.738 1.00 79.75 80 ILE A O 1
ATOM 617 N N . CYS A 1 81 ? 30.737 -12.349 -42.182 1.00 55.53 81 CYS A N 1
ATOM 618 C CA . CYS A 1 81 ? 31.835 -11.913 -43.057 1.00 55.53 81 CYS A CA 1
ATOM 619 C C . CYS A 1 81 ? 32.944 -12.969 -43.127 1.00 55.53 81 CYS A C 1
ATOM 621 O O . CYS A 1 81 ? 33.536 -13.107 -44.221 1.00 55.53 81 CYS A O 1
#

Secondary structure (DSSP, 8-state):
--HHHHHHHHHHHHHHHHHHHHHHTTSSEEEETTTTEEEEPTTEESGGG-EE------HHHHHHHHHHHHHHHHHHHHHH-